Protein AF-A0A6B2LVY0-F1 (afdb_monomer_lite)

Foldseek 3Di:
DVVVDPDDPVVQVVVCVVVVHDDDDADPVVRGCVVVVVVVVVVVVCVVVVNDPDPPPPPDDDDDDDD

Secondary structure (DSSP, 8-state):
--TT-SS-HHHHHHHHHHHT------BTTTTBTHHHHHHHHHHHHHHHTTPPPPP------------

Organism: NCBI:txid1963864

pLDDT: mean 87.25, std 11.53, range [61.75, 97.62]

InterPro domains:
  IPR001806 Small GTPase [PF00071] (2-46)
  IPR001806 Small GTPase [PS51421] (1-67)
  IPR020849 Small GTPase, Ras-type [PTHR24070] (3-64)
  IPR027417 P-loop containing nucleoside triphosphate hydrolase [G3DSA:3.40.50.300] (1-65)
  IPR027417 P-loop containing nucleoside triphosphate hydrolase [SSF52540] (2-63)

Structure (mmCIF, N/CA/C/O backbone):
data_AF-A0A6B2LVY0-F1
#
_entry.id   AF-A0A6B2LVY0-F1
#
loop_
_atom_site.group_PDB
_atom_site.id
_atom_site.type_symbol
_atom_site.label_atom_id
_atom_site.label_alt_id
_atom_site.label_comp_id
_atom_site.label_asym_id
_atom_site.label_entity_id
_atom_site.label_seq_id
_atom_site.pdbx_PDB_ins_code
_atom_site.Cartn_x
_atom_site.Cartn_y
_atom_site.Cartn_z
_atom_site.occupancy
_atom_site.B_iso_or_equiv
_atom_site.auth_seq_id
_atom_site.auth_comp_id
_atom_site.auth_asym_id
_atom_site.auth_atom_id
_atom_site.pdbx_PDB_model_num
ATOM 1 N N . MET A 1 1 ? 6.459 1.196 -22.163 1.00 61.75 1 MET A N 1
ATOM 2 C CA . MET A 1 1 ? 6.083 1.866 -20.899 1.00 61.75 1 MET A CA 1
ATOM 3 C C . MET A 1 1 ? 6.804 1.296 -19.670 1.00 61.75 1 MET A C 1
ATOM 5 O O . MET A 1 1 ? 6.827 1.973 -18.658 1.00 61.75 1 MET A O 1
ATOM 9 N N . GLU A 1 2 ? 7.493 0.150 -19.740 1.00 66.25 2 GLU A N 1
ATOM 10 C CA . GLU A 1 2 ? 8.468 -0.232 -18.694 1.00 66.25 2 GLU A CA 1
ATOM 11 C C . GLU A 1 2 ? 9.866 0.360 -18.926 1.00 66.25 2 GLU A C 1
ATOM 13 O O . GLU A 1 2 ? 10.529 0.737 -17.972 1.00 66.25 2 GLU A O 1
ATOM 18 N N . GLY A 1 3 ? 10.285 0.548 -20.183 1.00 75.62 3 GLY A N 1
ATOM 19 C CA . GLY A 1 3 ? 11.614 1.086 -20.519 1.00 75.62 3 GLY A CA 1
ATOM 20 C C . GLY A 1 3 ? 11.864 2.568 -20.193 1.00 75.62 3 GLY A C 1
ATOM 21 O O . GLY A 1 3 ? 12.950 3.050 -20.468 1.00 75.62 3 GLY A O 1
ATOM 22 N N . GLN A 1 4 ? 10.879 3.292 -19.646 1.00 84.88 4 GLN A N 1
ATOM 23 C CA . GLN A 1 4 ? 11.051 4.660 -19.114 1.00 84.88 4 GLN A CA 1
ATOM 24 C C . GLN A 1 4 ? 11.124 4.675 -17.579 1.00 84.88 4 GLN A C 1
ATOM 26 O O . GLN A 1 4 ? 11.191 5.739 -16.969 1.00 84.88 4 GLN A O 1
ATOM 31 N N . ARG A 1 5 ? 11.031 3.508 -16.927 1.00 86.81 5 ARG A N 1
ATOM 32 C CA . ARG A 1 5 ? 11.167 3.426 -15.475 1.00 86.81 5 ARG A CA 1
ATOM 33 C C . ARG A 1 5 ? 12.642 3.541 -15.110 1.00 86.81 5 ARG A C 1
ATOM 35 O O . ARG A 1 5 ? 13.409 2.622 -15.361 1.00 86.81 5 ARG A O 1
ATOM 42 N N . GLU A 1 6 ? 12.990 4.635 -14.448 1.00 92.12 6 GLU A N 1
ATOM 43 C CA . GLU A 1 6 ? 14.326 4.841 -13.871 1.00 92.12 6 GLU A CA 1
ATOM 44 C C . GLU A 1 6 ? 14.560 3.996 -12.609 1.00 92.12 6 GLU A C 1
ATOM 46 O O . GLU A 1 6 ? 15.694 3.733 -12.225 1.00 92.12 6 GLU A O 1
ATOM 51 N N . VAL A 1 7 ? 13.481 3.553 -11.953 1.00 90.69 7 VAL A N 1
ATOM 52 C CA . VAL A 1 7 ? 13.539 2.801 -10.694 1.00 90.69 7 VAL A CA 1
ATOM 53 C C . VAL A 1 7 ? 12.794 1.482 -10.844 1.00 90.69 7 VAL A C 1
ATOM 55 O O . VAL A 1 7 ? 11.636 1.435 -11.279 1.00 90.69 7 VAL A O 1
ATOM 58 N N . ALA A 1 8 ? 13.452 0.394 -10.449 1.00 92.50 8 ALA A N 1
ATOM 59 C CA . ALA A 1 8 ? 12.839 -0.923 -10.424 1.00 92.50 8 ALA A CA 1
ATOM 60 C C . ALA A 1 8 ? 11.845 -1.029 -9.262 1.00 92.50 8 ALA A C 1
ATOM 62 O O . ALA A 1 8 ? 12.125 -0.631 -8.132 1.00 92.50 8 ALA A O 1
ATOM 63 N N . ARG A 1 9 ? 10.706 -1.679 -9.503 1.00 92.31 9 ARG A N 1
ATOM 64 C CA . ARG A 1 9 ? 9.695 -1.924 -8.463 1.00 92.31 9 ARG A CA 1
ATOM 65 C C . ARG A 1 9 ? 10.276 -2.608 -7.219 1.00 92.31 9 ARG A C 1
ATOM 67 O O . ARG A 1 9 ? 9.967 -2.227 -6.093 1.00 92.31 9 ARG A O 1
ATOM 74 N N . ALA A 1 10 ? 11.152 -3.590 -7.433 1.00 94.19 10 ALA A N 1
ATOM 75 C CA . ALA A 1 10 ? 11.796 -4.348 -6.364 1.00 94.19 10 ALA A CA 1
ATOM 76 C C . ALA A 1 10 ? 12.622 -3.462 -5.412 1.00 94.19 10 ALA A C 1
ATOM 78 O O . ALA A 1 10 ? 12.728 -3.766 -4.223 1.00 94.19 10 ALA A O 1
ATOM 79 N N . GLU A 1 11 ? 13.190 -2.363 -5.912 1.00 95.00 11 GLU A N 1
ATOM 80 C CA . GLU A 1 11 ? 13.941 -1.410 -5.097 1.00 95.00 11 GLU A CA 1
ATOM 81 C C . GLU A 1 11 ? 13.016 -0.660 -4.132 1.00 95.00 11 GLU A C 1
ATOM 83 O O . GLU A 1 11 ? 13.278 -0.627 -2.926 1.00 95.00 11 GLU A O 1
ATOM 88 N N . GLY A 1 12 ? 11.888 -0.152 -4.639 1.00 94.69 12 GLY A N 1
ATOM 89 C CA . GLY A 1 12 ? 10.856 0.492 -3.825 1.00 94.69 12 GLY A CA 1
ATOM 90 C C . GLY A 1 12 ? 10.277 -0.449 -2.766 1.00 94.69 12 GLY A C 1
ATOM 91 O O . GLY A 1 12 ? 10.187 -0.089 -1.592 1.00 94.69 12 GLY A O 1
ATOM 92 N N . GLU A 1 13 ? 9.977 -1.696 -3.142 1.00 96.19 13 GLU A N 1
ATOM 93 C CA . GLU A 1 13 ? 9.493 -2.718 -2.206 1.00 96.19 13 GLU A CA 1
ATOM 94 C C . GLU A 1 13 ? 10.521 -3.044 -1.112 1.00 96.19 13 GLU A C 1
ATOM 96 O O . GLU A 1 13 ? 10.165 -3.210 0.059 1.00 96.19 13 GLU A O 1
ATOM 101 N N . LYS A 1 14 ? 11.811 -3.123 -1.461 1.00 97.19 14 LYS A N 1
ATOM 102 C CA . LYS A 1 14 ? 12.890 -3.364 -0.494 1.00 97.19 14 LYS A CA 1
ATOM 103 C C . LYS A 1 14 ? 13.028 -2.204 0.492 1.00 97.19 14 LYS A C 1
ATOM 105 O O . LYS A 1 14 ? 13.209 -2.445 1.688 1.00 97.19 14 LYS A O 1
ATOM 110 N N . LEU A 1 15 ? 12.930 -0.964 0.014 1.00 96.56 15 LEU A N 1
ATOM 111 C CA . LEU A 1 15 ? 13.001 0.224 0.862 1.00 96.56 15 LEU A CA 1
ATOM 112 C C . LEU A 1 15 ? 11.811 0.299 1.825 1.00 96.56 15 LEU A C 1
ATOM 114 O O . LEU A 1 15 ? 11.997 0.520 3.021 1.00 96.56 15 LEU A O 1
ATOM 118 N N . ALA A 1 16 ? 10.606 0.024 1.332 1.00 96.75 16 ALA A N 1
ATOM 119 C CA . ALA A 1 16 ? 9.402 0.001 2.153 1.00 96.75 16 ALA A CA 1
ATOM 120 C C . ALA A 1 16 ? 9.470 -1.066 3.256 1.00 96.75 16 ALA A C 1
ATOM 122 O O . ALA A 1 16 ? 9.176 -0.773 4.415 1.00 96.75 16 ALA A O 1
ATOM 123 N N . LYS A 1 17 ? 9.972 -2.271 2.937 1.00 96.50 17 LYS A N 1
ATOM 124 C CA . LYS A 1 17 ? 10.256 -3.317 3.937 1.00 96.50 17 LYS A CA 1
ATOM 125 C C . LYS A 1 17 ? 11.259 -2.850 4.990 1.00 96.50 17 LYS A C 1
ATOM 127 O O . LYS A 1 17 ? 11.052 -3.102 6.172 1.00 96.50 17 LYS A O 1
ATOM 132 N N . LYS A 1 18 ? 12.322 -2.144 4.585 1.00 97.62 18 LYS A N 1
ATOM 133 C CA . LYS A 1 18 ? 13.333 -1.601 5.510 1.00 97.62 18 LYS A 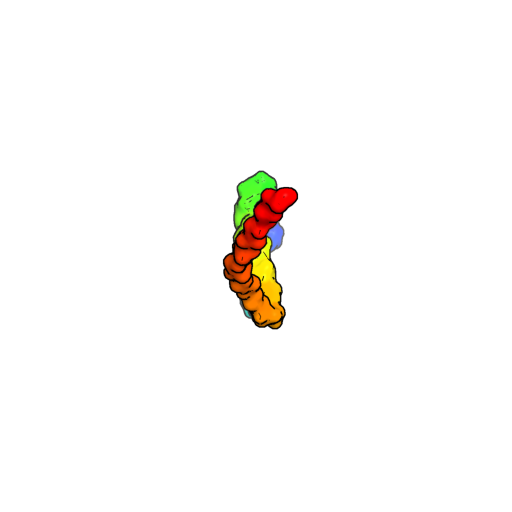CA 1
ATOM 134 C C . LYS A 1 18 ? 12.739 -0.579 6.483 1.00 97.62 18 LYS A C 1
ATOM 136 O O . LYS A 1 18 ? 13.141 -0.542 7.640 1.00 97.62 18 LYS A O 1
ATOM 141 N N . TRP A 1 19 ? 11.806 0.247 6.021 1.00 95.69 19 TRP A N 1
ATOM 142 C CA . TRP A 1 19 ? 11.122 1.244 6.849 1.00 95.69 19 TRP A CA 1
ATOM 143 C C . TRP A 1 19 ? 9.869 0.715 7.545 1.00 95.69 19 TRP A C 1
ATOM 145 O O . TRP A 1 19 ? 9.264 1.440 8.329 1.00 95.69 19 TRP A O 1
ATOM 155 N N . ASN A 1 20 ? 9.499 -0.542 7.292 1.00 94.00 20 ASN A N 1
ATOM 156 C CA . ASN A 1 20 ? 8.278 -1.162 7.790 1.00 94.00 20 ASN A CA 1
ATOM 157 C C . ASN A 1 20 ? 7.013 -0.346 7.452 1.00 94.00 20 ASN A C 1
ATOM 159 O O . ASN A 1 20 ? 6.125 -0.171 8.286 1.00 94.00 20 ASN A O 1
ATOM 163 N N . ILE A 1 21 ? 6.949 0.166 6.220 1.00 94.25 21 ILE A N 1
ATOM 164 C CA . ILE A 1 21 ? 5.797 0.898 5.684 1.00 94.25 21 ILE A CA 1
ATOM 165 C C . ILE A 1 21 ? 5.199 0.153 4.484 1.00 94.25 21 ILE A C 1
ATOM 167 O O . ILE A 1 21 ? 5.913 -0.588 3.803 1.00 94.25 21 ILE A O 1
ATOM 171 N N . PRO A 1 22 ? 3.899 0.328 4.191 1.00 93.69 22 PRO A N 1
ATOM 172 C CA . PRO A 1 22 ? 3.298 -0.231 2.987 1.00 93.69 22 PRO A CA 1
ATOM 173 C C . PRO A 1 22 ? 3.813 0.469 1.715 1.00 93.69 22 PRO A C 1
ATOM 175 O O . PRO A 1 22 ? 4.116 1.661 1.727 1.00 93.69 22 PRO A O 1
ATOM 178 N N . PHE A 1 23 ? 3.884 -0.277 0.609 1.00 95.88 23 PHE A N 1
ATOM 179 C CA . PHE A 1 23 ? 4.312 0.206 -0.709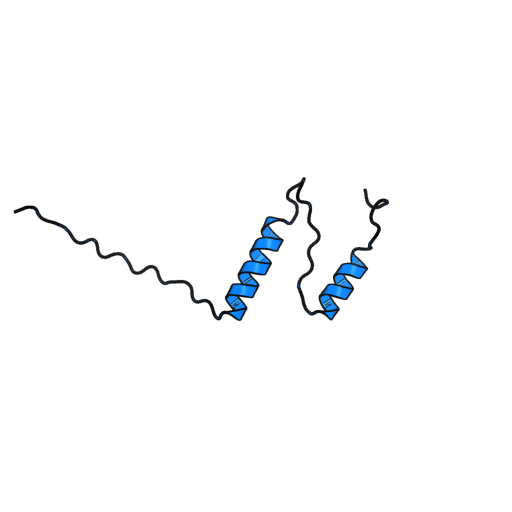 1.00 95.88 23 PHE A CA 1
ATOM 180 C C . PHE A 1 23 ? 3.184 0.063 -1.728 1.00 95.88 23 PHE A C 1
ATOM 182 O O . PHE A 1 23 ? 2.554 -0.991 -1.806 1.00 95.88 23 PHE A O 1
ATOM 189 N N . PHE A 1 24 ? 2.973 1.098 -2.540 1.00 95.62 24 PHE A N 1
ATOM 190 C CA . PHE A 1 24 ? 1.974 1.115 -3.604 1.00 95.62 24 PHE A CA 1
ATOM 191 C C . PHE A 1 24 ? 2.561 1.786 -4.848 1.00 95.62 24 PHE A C 1
ATOM 193 O O . PHE A 1 24 ? 3.130 2.871 -4.758 1.00 95.62 24 PHE A O 1
ATOM 200 N N . GLU A 1 25 ? 2.371 1.179 -6.018 1.00 94.25 25 GLU A N 1
ATOM 201 C CA . GLU A 1 25 ? 2.551 1.866 -7.301 1.00 94.25 25 GLU A CA 1
ATOM 202 C C . GLU A 1 25 ? 1.184 2.346 -7.779 1.00 94.25 25 GLU A C 1
ATOM 204 O O . GLU A 1 25 ? 0.249 1.552 -7.833 1.00 94.25 25 GLU A O 1
ATOM 209 N N . GLY A 1 26 ? 1.049 3.621 -8.127 1.00 93.12 26 GLY A N 1
ATOM 210 C CA . GLY A 1 26 ? -0.217 4.186 -8.582 1.00 93.12 26 GLY A CA 1
ATOM 211 C C . GLY A 1 26 ? -0.032 5.156 -9.739 1.00 93.12 26 GLY A C 1
ATOM 212 O O . GLY A 1 26 ? 1.075 5.598 -10.033 1.00 93.12 26 GLY A O 1
ATOM 213 N N . SER A 1 27 ? -1.133 5.486 -10.402 1.00 92.88 27 SER A N 1
ATOM 214 C CA . SER A 1 27 ? -1.167 6.454 -11.497 1.00 92.88 27 SER A CA 1
ATOM 215 C C . SER A 1 27 ? -2.372 7.359 -11.309 1.00 92.88 27 SER A C 1
ATOM 217 O O . SER A 1 27 ? -3.511 6.894 -11.299 1.00 92.88 27 SER A O 1
ATOM 219 N N . ALA A 1 28 ? -2.121 8.660 -11.164 1.00 94.06 28 ALA A N 1
ATOM 220 C CA . ALA A 1 28 ? -3.180 9.652 -11.012 1.00 94.06 28 ALA A CA 1
ATOM 221 C C . ALA A 1 28 ? -4.012 9.796 -12.296 1.00 94.06 28 ALA A C 1
ATOM 223 O O . ALA A 1 28 ? -5.230 9.922 -12.221 1.00 94.06 28 ALA A O 1
ATOM 224 N N . PHE A 1 29 ? -3.370 9.706 -13.467 1.00 93.81 29 PHE A N 1
ATOM 225 C CA . PHE A 1 29 ? -4.036 9.838 -14.765 1.00 93.81 29 PHE A CA 1
ATOM 226 C C . PHE A 1 29 ? -5.052 8.717 -15.014 1.00 93.81 29 PHE A C 1
ATOM 228 O O . PHE A 1 29 ? -6.177 8.973 -15.430 1.00 93.81 29 PHE A O 1
ATOM 235 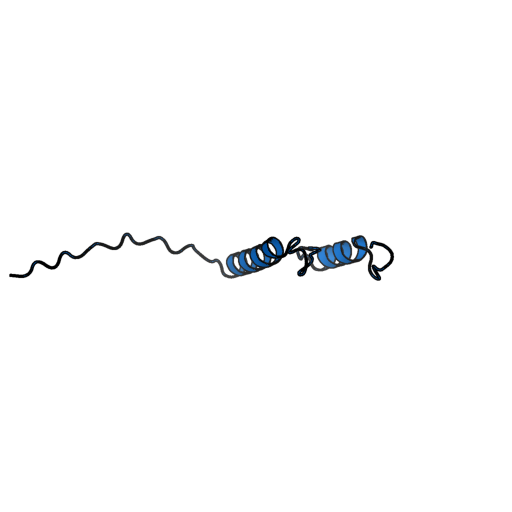N N . THR A 1 30 ? -4.676 7.473 -14.708 1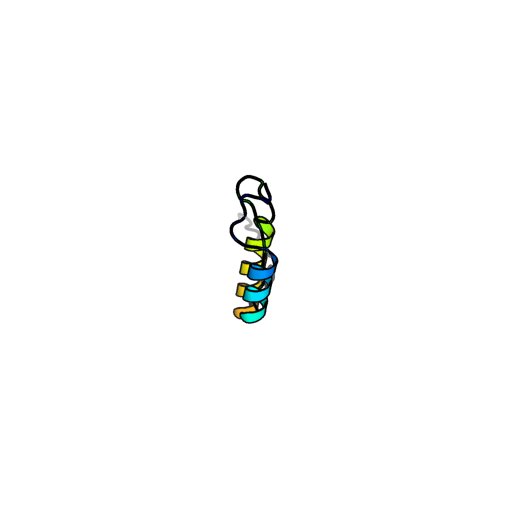.00 94.69 30 THR A N 1
ATOM 236 C CA . THR A 1 30 ? -5.548 6.295 -14.870 1.00 94.69 30 THR A CA 1
ATOM 237 C C . THR A 1 30 ? -6.318 5.941 -13.598 1.00 94.69 30 THR A C 1
ATOM 239 O O . THR A 1 30 ? -7.020 4.934 -13.571 1.00 94.69 30 THR A O 1
ATOM 242 N N . ARG A 1 31 ? -6.166 6.734 -12.528 1.00 93.50 31 ARG A N 1
ATOM 243 C CA . ARG A 1 31 ? -6.712 6.474 -11.186 1.00 93.50 31 ARG A CA 1
ATOM 244 C C . ARG A 1 31 ? -6.322 5.101 -10.601 1.00 93.50 31 ARG A C 1
ATOM 246 O O . ARG A 1 31 ? -7.009 4.559 -9.740 1.00 93.50 31 ARG A O 1
ATOM 253 N N . THR A 1 32 ? -5.205 4.519 -11.028 1.00 96.19 32 THR A N 1
ATOM 254 C CA . THR A 1 32 ? -4.742 3.217 -10.527 1.00 96.19 32 THR A CA 1
ATOM 255 C C . THR A 1 32 ? -4.185 3.368 -9.112 1.00 96.19 32 THR A C 1
ATOM 257 O O . THR A 1 32 ? -3.308 4.201 -8.891 1.00 96.19 32 THR A O 1
ATOM 260 N N . ASN A 1 33 ? -4.686 2.567 -8.167 1.00 93.75 33 ASN A N 1
ATOM 261 C CA . ASN A 1 33 ? -4.270 2.504 -6.754 1.00 93.75 33 ASN A CA 1
ATOM 262 C C . ASN A 1 33 ? -4.384 3.814 -5.955 1.00 93.75 33 ASN A C 1
ATOM 264 O O . ASN A 1 33 ? -3.939 3.882 -4.813 1.00 93.75 33 ASN A O 1
ATOM 268 N N . VAL A 1 34 ? -5.029 4.844 -6.510 1.00 96.25 34 VAL A N 1
ATOM 269 C CA . VAL A 1 34 ? -5.213 6.139 -5.841 1.00 96.25 34 VAL A CA 1
ATOM 270 C C . VAL A 1 34 ? -6.041 5.967 -4.567 1.00 96.25 34 VAL A C 1
ATOM 272 O O . VAL A 1 34 ? -5.593 6.330 -3.482 1.00 96.25 34 VAL A O 1
ATOM 275 N N . ASP A 1 35 ? -7.218 5.348 -4.678 1.00 95.94 35 ASP A N 1
ATOM 276 C CA . ASP A 1 35 ? -8.134 5.172 -3.546 1.00 95.94 35 ASP A CA 1
ATOM 277 C C . ASP A 1 35 ? -7.519 4.290 -2.443 1.00 95.94 35 ASP A C 1
ATOM 279 O O . ASP A 1 35 ? -7.633 4.589 -1.254 1.00 95.94 35 ASP A O 1
ATOM 283 N N . GLU A 1 36 ? -6.791 3.237 -2.826 1.00 95.38 36 GLU A N 1
ATOM 284 C CA . GLU A 1 36 ? -6.134 2.334 -1.879 1.00 95.38 36 GLU A CA 1
ATOM 285 C C . GLU A 1 36 ? -5.031 3.032 -1.067 1.00 95.38 36 GLU A C 1
ATOM 287 O O . GLU A 1 36 ? -4.961 2.852 0.156 1.00 95.38 36 GLU A O 1
ATOM 292 N N . VAL A 1 37 ? -4.227 3.889 -1.709 1.00 96.25 37 VAL A N 1
ATOM 293 C CA . VAL A 1 37 ? -3.202 4.700 -1.034 1.00 96.25 37 VAL A CA 1
ATOM 294 C C . VAL A 1 37 ? -3.847 5.611 0.009 1.00 96.25 37 VAL A C 1
ATOM 296 O O . VAL A 1 37 ? -3.442 5.591 1.170 1.00 96.25 37 VAL A O 1
ATOM 299 N N . PHE A 1 38 ? -4.908 6.338 -0.344 1.00 96.00 38 PHE A N 1
ATOM 300 C CA . PHE A 1 38 ? -5.595 7.205 0.618 1.00 96.00 38 PHE A CA 1
ATOM 301 C C . PHE A 1 38 ? -6.221 6.415 1.775 1.00 96.00 38 PHE A C 1
ATOM 303 O O . PHE A 1 38 ? -6.062 6.784 2.943 1.00 96.00 38 PHE A O 1
ATOM 310 N N . PHE A 1 39 ? -6.897 5.299 1.488 1.00 96.31 39 PHE A N 1
ATOM 311 C CA . PHE A 1 39 ? -7.510 4.485 2.535 1.00 96.31 39 PHE A CA 1
ATOM 312 C C . PHE A 1 39 ? -6.487 3.808 3.446 1.00 96.31 39 PHE A C 1
ATOM 314 O O . PHE A 1 39 ? -6.780 3.603 4.624 1.00 96.31 39 PHE A O 1
ATOM 321 N N . SER A 1 40 ? -5.314 3.419 2.943 1.00 95.69 40 SER A N 1
ATOM 322 C CA . SER A 1 40 ? -4.263 2.827 3.781 1.00 95.69 40 SER A CA 1
ATOM 323 C C . SER A 1 40 ? -3.722 3.839 4.794 1.00 95.69 40 SER A C 1
ATOM 325 O O . SER A 1 40 ? -3.691 3.539 5.987 1.00 95.69 40 SER A O 1
ATOM 327 N N . VAL A 1 41 ? -3.433 5.068 4.356 1.00 95.06 41 VAL A N 1
ATOM 328 C CA . VAL A 1 41 ? -2.946 6.150 5.225 1.00 95.06 41 VAL A CA 1
ATOM 329 C C . VAL A 1 41 ? -3.966 6.491 6.311 1.00 95.06 41 VAL A C 1
ATOM 331 O O . VAL A 1 41 ? -3.632 6.526 7.493 1.00 95.06 41 VAL A O 1
ATOM 334 N N . VAL A 1 42 ? -5.239 6.678 5.946 1.00 95.81 42 VAL A N 1
ATOM 335 C CA . VAL A 1 42 ? -6.296 6.987 6.926 1.00 95.81 42 VAL A CA 1
ATOM 336 C C . VAL A 1 42 ? -6.485 5.847 7.930 1.00 95.81 42 VAL A C 1
ATOM 338 O O . VAL A 1 42 ? -6.696 6.103 9.118 1.00 95.81 42 VAL A O 1
ATOM 341 N N . ARG A 1 43 ? -6.413 4.588 7.480 1.00 94.25 43 ARG A N 1
ATOM 342 C CA . ARG A 1 43 ? -6.488 3.422 8.373 1.00 94.25 43 ARG A CA 1
ATOM 343 C C . ARG A 1 43 ? -5.330 3.407 9.369 1.00 94.25 43 ARG A C 1
ATOM 345 O O . ARG A 1 43 ? -5.581 3.187 10.552 1.00 94.25 43 ARG A O 1
ATOM 352 N N . GLU A 1 44 ? -4.112 3.698 8.922 1.00 93.38 44 GLU A N 1
ATOM 353 C CA . GLU A 1 44 ? -2.940 3.726 9.799 1.00 93.38 44 GLU A CA 1
ATOM 354 C C . GLU A 1 44 ? -3.027 4.864 10.826 1.00 93.38 44 GLU A C 1
ATOM 356 O O . GLU A 1 44 ? -2.838 4.630 12.018 1.00 93.38 44 GLU A O 1
ATOM 361 N N . ILE A 1 45 ? -3.450 6.063 10.413 1.00 94.44 45 ILE A N 1
ATOM 362 C CA . ILE A 1 45 ? -3.686 7.194 11.329 1.00 94.44 45 ILE A CA 1
ATOM 363 C C . ILE A 1 45 ? -4.727 6.829 12.397 1.00 94.44 45 ILE A C 1
ATOM 365 O O . ILE A 1 45 ? -4.534 7.083 13.586 1.00 94.44 45 ILE A O 1
ATOM 369 N N . ARG A 1 46 ? -5.847 6.212 11.999 1.00 94.12 46 ARG A N 1
ATOM 370 C CA . ARG A 1 46 ? -6.896 5.785 12.942 1.00 94.12 46 ARG A CA 1
ATOM 371 C C . ARG A 1 46 ? -6.385 4.749 13.941 1.00 94.12 46 ARG A C 1
ATOM 373 O O . ARG A 1 46 ? -6.752 4.819 15.112 1.00 94.12 46 ARG A O 1
ATOM 380 N N . LYS A 1 47 ? -5.550 3.815 13.481 1.00 91.38 47 LYS A N 1
ATOM 381 C CA . LYS A 1 47 ? -4.919 2.791 14.317 1.00 91.38 47 LYS A CA 1
ATOM 382 C C . LYS A 1 47 ? -3.963 3.415 15.335 1.00 91.38 47 LYS A C 1
ATOM 384 O O . LYS A 1 47 ? -4.052 3.076 16.508 1.00 91.38 47 LYS A O 1
ATOM 389 N N . GLN A 1 48 ? -3.116 4.356 14.913 1.00 92.12 48 GLN A N 1
ATOM 390 C CA . GLN A 1 48 ? -2.186 5.065 15.803 1.00 92.12 48 GLN A CA 1
ATOM 391 C C . GLN A 1 48 ? -2.912 5.913 16.856 1.00 92.12 48 GLN A C 1
ATOM 393 O O . GLN A 1 48 ? -2.496 5.959 18.009 1.00 92.12 48 GLN A O 1
ATOM 398 N N . ASN A 1 49 ? -4.038 6.527 16.487 1.00 93.88 49 ASN A N 1
ATOM 399 C CA . ASN A 1 49 ? -4.813 7.392 17.378 1.00 93.88 49 ASN A CA 1
ATOM 400 C C . ASN A 1 49 ? -5.831 6.644 18.259 1.00 93.88 49 ASN A C 1
ATOM 402 O O . ASN A 1 49 ? -6.657 7.289 18.904 1.00 93.88 49 ASN A O 1
ATOM 406 N N . ASN A 1 50 ? -5.835 5.302 18.267 1.00 88.31 50 ASN A N 1
ATOM 407 C CA . ASN A 1 50 ? -6.843 4.492 18.965 1.00 88.31 50 ASN A CA 1
ATOM 408 C C . ASN A 1 50 ? -8.291 4.938 18.660 1.00 88.31 50 ASN A C 1
ATOM 410 O O . ASN A 1 50 ? -9.169 4.942 19.532 1.00 88.31 50 ASN A O 1
ATOM 414 N N . TRP A 1 51 ? -8.539 5.337 17.407 1.00 91.38 51 TRP A N 1
ATOM 415 C CA . TRP A 1 51 ? -9.820 5.883 16.976 1.00 91.38 51 TRP A CA 1
ATOM 416 C C . TRP A 1 51 ? -10.946 4.877 17.228 1.00 91.38 51 TRP A C 1
ATOM 418 O O . TRP A 1 51 ? -10.921 3.753 16.722 1.00 91.38 51 TRP A O 1
ATOM 428 N N . LYS A 1 52 ? -11.976 5.304 17.963 1.00 85.25 52 LYS A N 1
ATOM 429 C CA . LYS A 1 52 ? -13.206 4.531 18.146 1.00 85.25 52 LYS A CA 1
ATOM 430 C C . LYS A 1 52 ? -14.283 5.094 17.224 1.00 85.25 52 LYS A C 1
ATOM 432 O O . LYS A 1 52 ? -14.474 6.310 17.213 1.00 85.25 52 LYS A O 1
ATOM 437 N N . PRO A 1 53 ? -15.000 4.250 16.458 1.00 82.00 53 PRO A N 1
ATOM 438 C CA . PRO A 1 53 ? -16.143 4.728 15.700 1.00 82.00 53 PRO A CA 1
ATOM 439 C C . PRO A 1 53 ? -17.146 5.348 16.673 1.00 82.00 53 PRO A C 1
ATOM 441 O O . PRO A 1 53 ? -17.483 4.752 17.701 1.00 82.00 53 PRO A O 1
ATOM 444 N N . MET A 1 54 ? -17.593 6.563 16.364 1.00 75.88 54 MET A N 1
ATOM 445 C CA . MET A 1 54 ? -18.666 7.201 17.112 1.00 75.88 54 MET A CA 1
ATOM 446 C C . MET A 1 54 ? -19.896 6.302 16.976 1.00 75.88 54 MET A C 1
ATOM 448 O O . MET A 1 54 ? -20.323 6.005 15.863 1.00 75.88 54 MET A O 1
ATOM 452 N N . LYS A 1 55 ? -20.427 5.805 18.097 1.00 75.50 55 LYS A N 1
ATOM 453 C CA . LYS A 1 55 ? -21.703 5.089 18.078 1.00 75.50 55 LYS A CA 1
ATOM 454 C C . LYS A 1 55 ? -22.761 6.105 17.672 1.00 75.50 55 LYS A C 1
ATOM 456 O O . LYS A 1 55 ? -22.854 7.144 18.324 1.00 75.50 55 LYS A O 1
ATOM 461 N N . ASP A 1 56 ? -23.529 5.811 16.627 1.00 69.94 56 ASP A N 1
ATOM 462 C CA . ASP A 1 56 ? -24.722 6.587 16.305 1.00 69.94 56 ASP A CA 1
ATOM 463 C C . ASP A 1 56 ? -25.643 6.549 17.526 1.00 69.94 56 ASP A C 1
ATOM 465 O O . ASP A 1 56 ? -26.317 5.557 17.809 1.00 69.94 56 ASP A O 1
ATOM 469 N N . THR A 1 57 ? -25.631 7.622 18.313 1.00 65.50 57 THR A N 1
ATOM 470 C CA . THR A 1 57 ? -26.650 7.841 19.325 1.00 65.50 57 THR A CA 1
ATOM 471 C C . THR A 1 57 ? -27.934 8.082 18.561 1.00 65.50 57 THR A C 1
ATOM 473 O O . THR A 1 57 ? -28.100 9.103 17.894 1.00 65.50 57 THR A O 1
ATOM 476 N N . GLN A 1 58 ? -28.831 7.101 18.613 1.00 64.94 58 GLN A N 1
ATOM 477 C CA . GLN A 1 58 ? -30.166 7.189 18.049 1.00 64.94 58 GLN A CA 1
ATOM 478 C C . GLN A 1 58 ? -30.798 8.512 18.500 1.00 64.94 58 GLN A C 1
ATOM 480 O O . GLN A 1 58 ? -31.165 8.667 19.664 1.00 64.94 58 GLN A O 1
ATO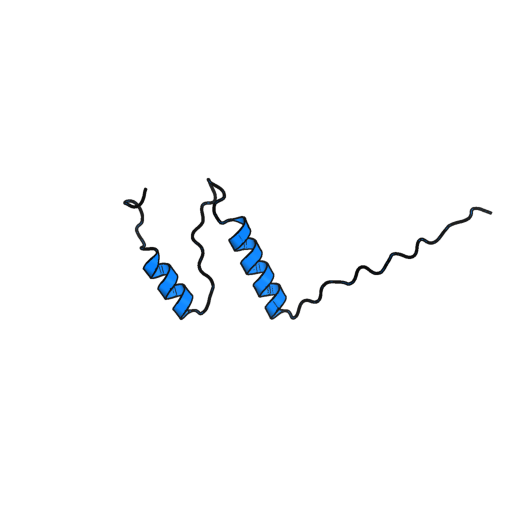M 485 N N . LYS A 1 59 ? -30.845 9.505 17.598 1.00 63.50 59 LYS A N 1
ATOM 486 C CA . LYS A 1 59 ? -31.383 10.837 17.890 1.00 63.50 59 LYS A CA 1
ATOM 487 C C . LYS A 1 59 ? -32.832 10.664 18.333 1.00 63.50 59 LYS A C 1
ATOM 489 O O . LYS A 1 59 ? -33.705 10.391 17.509 1.00 63.50 59 LYS A O 1
ATOM 494 N N . VAL A 1 60 ? -33.089 10.812 19.631 1.00 67.56 60 VAL A N 1
ATOM 495 C CA . VAL A 1 60 ? -34.447 10.812 20.177 1.00 67.56 60 VAL A CA 1
ATOM 496 C C . VAL A 1 60 ? -35.182 11.999 19.554 1.00 67.56 60 VAL A C 1
ATOM 498 O O . VAL A 1 60 ? -34.848 13.155 19.814 1.00 67.56 60 VA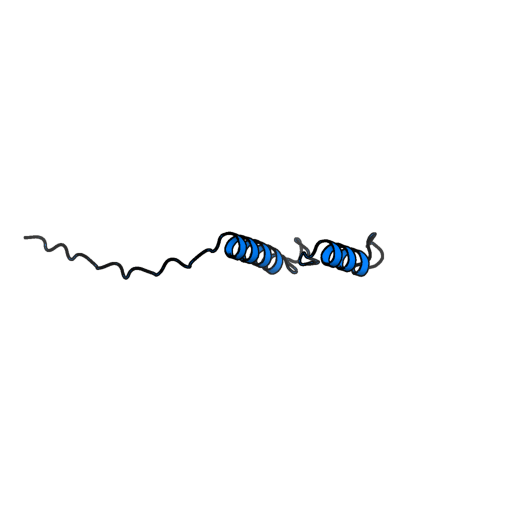L A O 1
ATOM 501 N N . LYS A 1 61 ? -36.154 11.725 18.677 1.00 68.56 61 LYS A N 1
ATOM 502 C CA . LYS A 1 61 ? -36.979 12.761 18.045 1.00 68.56 61 LYS A CA 1
ATOM 503 C C . LYS A 1 61 ? -37.862 13.399 19.120 1.00 68.56 61 LYS A C 1
ATOM 505 O O . LYS A 1 61 ? -38.825 12.779 19.565 1.00 68.56 61 LYS A O 1
ATOM 510 N N . LYS A 1 62 ? -37.553 14.628 19.541 1.00 69.38 62 LYS A N 1
ATOM 511 C CA . LYS A 1 62 ? -38.460 15.421 20.384 1.00 69.38 62 LYS A CA 1
ATOM 512 C C . LYS A 1 62 ? -39.663 15.834 19.527 1.00 69.38 62 LYS A C 1
ATOM 514 O O . LYS A 1 62 ? -39.483 16.504 18.515 1.00 69.38 62 LYS A O 1
ATOM 519 N N . ARG A 1 63 ? -40.873 15.395 19.888 1.00 67.00 63 ARG A N 1
ATOM 520 C CA . ARG A 1 63 ? -42.114 15.885 19.267 1.00 67.00 63 ARG A CA 1
ATOM 521 C C . ARG A 1 63 ? -42.439 17.243 19.897 1.00 67.00 63 ARG A C 1
ATOM 523 O O . ARG A 1 63 ? -42.678 17.294 21.098 1.00 67.00 63 ARG A O 1
ATOM 530 N N . CYS A 1 64 ? -42.411 18.322 19.116 1.00 65.62 64 CYS A N 1
ATOM 531 C CA . CYS A 1 64 ? -43.080 19.567 19.499 1.00 65.62 64 CYS A CA 1
ATOM 532 C C . CYS A 1 64 ? -44.567 19.396 19.200 1.00 65.62 64 CYS A C 1
ATOM 534 O O . CYS A 1 64 ? -44.932 19.215 18.040 1.00 65.62 64 CYS A O 1
ATOM 536 N N . THR A 1 65 ? -45.408 19.451 20.225 1.00 73.06 65 THR A N 1
ATOM 537 C CA . THR A 1 65 ? -46.848 19.640 20.042 1.00 73.06 65 THR A CA 1
ATOM 538 C C . THR A 1 65 ? -47.117 21.125 20.230 1.00 73.06 65 THR A C 1
ATOM 540 O O . THR A 1 65 ? -46.747 21.684 21.261 1.00 73.06 65 THR A O 1
ATOM 543 N N . ILE A 1 66 ? -47.690 21.764 19.213 1.00 70.44 66 ILE A N 1
ATOM 544 C CA . ILE A 1 66 ? -48.224 23.122 19.324 1.00 70.44 66 ILE A CA 1
ATOM 545 C C . ILE A 1 66 ? -49.518 22.985 20.131 1.00 70.44 66 ILE A C 1
ATOM 547 O O . ILE A 1 66 ? -50.418 22.259 19.705 1.00 70.44 66 ILE A O 1
ATOM 551 N N . LEU A 1 67 ? -49.534 23.581 21.325 1.00 62.78 67 LEU A N 1
ATOM 552 C CA . LEU A 1 67 ? -50.754 23.861 22.084 1.00 62.78 67 LEU A CA 1
ATOM 553 C C . LEU A 1 67 ? -51.437 25.093 21.492 1.00 62.78 67 LEU A C 1
ATOM 555 O O . LEU A 1 67 ? -50.692 26.029 21.115 1.00 62.78 67 LEU A O 1
#

Sequence (67 aa):
MEGQREVARAEGEKLAKKWNIPFFEGSAFTRTNVDEVFFSVVREIRKQNNWKPMKDTQKVKKRCTIL

Radius of gyration: 22.24 Å; chains: 1; bounding box: 65×28×43 Å